Protein AF-A0A7V3VXV2-F1 (afdb_monomer)

Secondary structure (DSSP, 8-state):
-EEEEEEE--HHHHHTT--HHHHHHHHHHHHHHHT-EEEEEEEE-TTS-HHHHHHHHHHHHHHHHHH--S---S--------

pLDDT: mean 71.45, std 15.79, range [32.59, 89.06]

Foldseek 3Di:
DEEEAEFEDEVVVVVVVDDSVVLVVVVVVVCVVVVYHYPYYQYYYNVQDPVSVVVSVVVVVVVCVVPVTPDHPPDPPPPPPD

Nearest PDB structures (foldseek):
  3guv-assembly1_A-2  TM=7.748E-01  e=2.704E-02  Streptococcus pneumoniae SP19-BS75
  3gbv-assembly1_B  TM=5.886E-01  e=6.903E+00  Bacteroides fragilis NCTC 9343
  4pe6-assembly1_A  TM=4.511E-01  e=6.903E+00  Thermobispora bispora DSM 43833

Structure (mmCIF, N/CA/C/O backbone):
data_AF-A0A7V3VXV2-F1
#
_entry.id   AF-A0A7V3VXV2-F1
#
loop_
_atom_site.group_PDB
_atom_site.id
_atom_site.type_symbol
_atom_site.label_atom_id
_atom_site.label_alt_id
_atom_site.label_comp_id
_atom_site.label_asym_id
_atom_site.label_entity_id
_atom_site.label_seq_id
_atom_site.pdbx_PDB_ins_code
_atom_site.Cart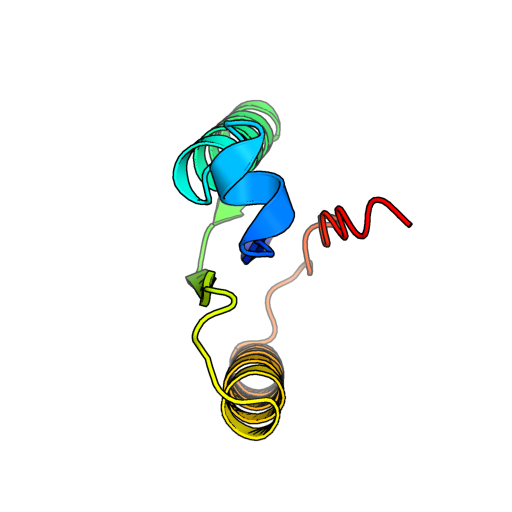n_x
_atom_site.Cartn_y
_atom_site.Cartn_z
_atom_site.occupancy
_atom_site.B_iso_or_equiv
_atom_site.auth_seq_id
_atom_site.auth_comp_id
_atom_site.auth_asym_id
_atom_site.auth_atom_id
_atom_site.pdbx_PDB_model_num
ATOM 1 N N . MET A 1 1 ? -13.815 -4.393 9.467 1.00 77.88 1 MET A N 1
ATOM 2 C CA . MET A 1 1 ? -13.928 -4.217 7.995 1.00 77.88 1 MET A CA 1
ATOM 3 C C . MET A 1 1 ? -12.620 -4.643 7.349 1.00 77.88 1 MET A C 1
ATOM 5 O O . MET A 1 1 ? -11.578 -4.210 7.825 1.00 77.88 1 MET A O 1
ATOM 9 N N . HIS A 1 2 ? -12.648 -5.522 6.344 1.00 79.62 2 HIS A N 1
ATOM 10 C CA . HIS A 1 2 ? -11.435 -6.002 5.662 1.00 79.62 2 HIS A CA 1
ATOM 11 C C . HIS A 1 2 ? -11.128 -5.155 4.435 1.00 79.62 2 HIS A C 1
ATOM 13 O O . HIS A 1 2 ? -12.038 -4.903 3.648 1.00 79.62 2 HIS A O 1
ATOM 19 N N . VAL A 1 3 ? -9.867 -4.744 4.282 1.00 81.75 3 VAL A N 1
ATOM 20 C CA . VAL A 1 3 ? -9.458 -3.741 3.294 1.00 81.75 3 VAL A CA 1
ATOM 21 C C . VAL A 1 3 ? -8.181 -4.123 2.553 1.00 81.75 3 VAL A C 1
ATOM 23 O O . VAL A 1 3 ? -7.306 -4.802 3.087 1.00 81.75 3 VAL A O 1
ATOM 26 N N . VAL A 1 4 ? -8.062 -3.663 1.311 1.00 83.38 4 VAL A N 1
ATOM 27 C CA . VAL A 1 4 ? -6.876 -3.845 0.466 1.00 83.38 4 VAL A CA 1
ATOM 28 C C . VAL A 1 4 ? -6.238 -2.486 0.209 1.00 83.38 4 VAL A C 1
ATOM 30 O O . VAL A 1 4 ? -6.949 -1.523 -0.062 1.00 83.38 4 VAL A O 1
ATOM 33 N N . VAL A 1 5 ? -4.909 -2.415 0.267 1.00 82.38 5 VAL A N 1
ATOM 34 C CA . VAL A 1 5 ? -4.142 -1.199 -0.036 1.00 82.38 5 VAL A CA 1
ATOM 35 C C . VAL A 1 5 ? -3.519 -1.320 -1.423 1.00 82.38 5 VAL A C 1
ATOM 37 O O . VAL A 1 5 ? -2.882 -2.326 -1.731 1.00 82.38 5 VAL A O 1
ATOM 40 N N . TRP A 1 6 ? -3.670 -0.284 -2.245 1.00 82.00 6 TRP A N 1
ATOM 41 C CA . TRP A 1 6 ? -2.995 -0.145 -3.534 1.00 82.00 6 TRP A CA 1
ATOM 42 C C . TRP A 1 6 ? -2.142 1.125 -3.523 1.00 82.00 6 TRP A C 1
ATOM 44 O O . TRP A 1 6 ? -2.679 2.230 -3.489 1.00 82.00 6 TRP A O 1
ATOM 54 N N . ALA A 1 7 ? -0.820 0.969 -3.556 1.00 80.19 7 ALA A N 1
ATOM 55 C CA . ALA A 1 7 ? 0.137 2.069 -3.520 1.00 80.19 7 ALA A CA 1
ATOM 56 C C . ALA A 1 7 ? 0.934 2.139 -4.828 1.00 80.19 7 ALA A C 1
ATOM 58 O O . ALA A 1 7 ? 1.511 1.144 -5.281 1.00 80.19 7 ALA A O 1
ATOM 59 N N . ARG A 1 8 ? 0.998 3.331 -5.430 1.00 77.38 8 ARG A N 1
ATOM 60 C CA . ARG A 1 8 ? 1.789 3.590 -6.640 1.00 77.38 8 ARG A CA 1
ATOM 61 C C . ARG A 1 8 ? 2.485 4.946 -6.560 1.00 77.38 8 ARG A C 1
ATOM 63 O O . ARG A 1 8 ? 1.923 5.902 -6.038 1.00 77.38 8 ARG A O 1
ATOM 70 N N . VAL A 1 9 ? 3.676 5.040 -7.143 1.00 71.25 9 VAL A N 1
ATOM 71 C CA . VAL A 1 9 ? 4.401 6.313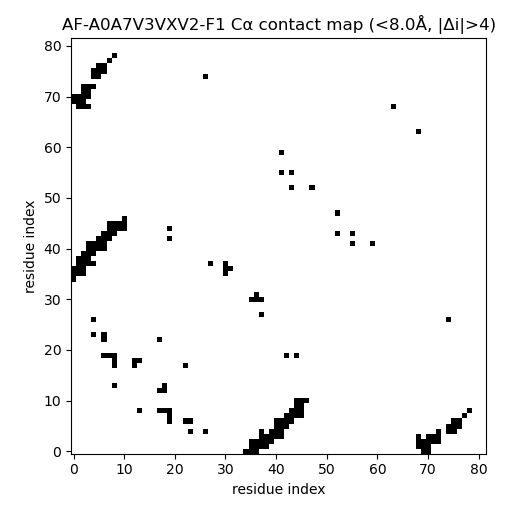 -7.310 1.00 71.25 9 VAL A CA 1
ATOM 72 C C . VAL A 1 9 ? 4.948 6.435 -8.725 1.00 71.25 9 VAL A C 1
ATOM 74 O O . VAL A 1 9 ? 5.321 5.433 -9.344 1.00 71.25 9 VAL A O 1
ATOM 77 N N . SER A 1 10 ? 5.013 7.665 -9.231 1.00 68.31 10 SER A N 1
ATOM 78 C CA . SER A 1 10 ? 5.829 8.022 -10.396 1.00 68.31 10 SER A CA 1
ATOM 79 C C . SER A 1 10 ? 7.261 8.382 -9.959 1.00 68.31 10 SER A C 1
ATOM 81 O O . SER A 1 10 ? 7.481 8.767 -8.811 1.00 68.31 10 SER A O 1
ATOM 83 N N . SER A 1 11 ? 8.258 8.295 -10.844 1.00 65.94 11 SER A N 1
ATOM 84 C CA . SER A 1 11 ? 9.640 8.715 -10.552 1.00 65.94 11 SER A CA 1
ATOM 85 C C . SER A 1 11 ? 9.715 10.204 -10.265 1.00 65.94 11 SER A C 1
ATOM 87 O O . SER A 1 11 ? 10.535 10.623 -9.454 1.00 65.94 11 SER A O 1
ATOM 89 N N . ARG A 1 12 ? 8.834 11.005 -10.879 1.00 63.75 12 ARG A N 1
ATOM 90 C CA . ARG A 1 12 ? 8.696 12.425 -10.553 1.00 63.75 12 ARG A CA 1
ATOM 91 C C . ARG A 1 12 ? 8.372 12.620 -9.069 1.00 63.75 12 ARG A C 1
ATOM 93 O O . ARG A 1 12 ? 9.074 13.365 -8.401 1.00 63.75 12 ARG A O 1
ATOM 100 N N . GLN A 1 13 ? 7.393 11.889 -8.541 1.00 64.56 13 GLN A N 1
ATOM 101 C CA . GLN A 1 13 ? 7.028 11.952 -7.122 1.00 64.56 13 GLN A CA 1
ATOM 102 C C . GLN A 1 13 ? 8.129 11.430 -6.198 1.00 64.56 13 GLN A C 1
ATOM 104 O O . GLN A 1 13 ? 8.359 12.006 -5.139 1.00 64.56 13 GLN A O 1
ATOM 109 N N . GLN A 1 14 ? 8.858 10.389 -6.613 1.00 65.62 14 GLN A N 1
ATOM 110 C CA . GLN A 1 14 ? 10.014 9.911 -5.851 1.00 65.62 14 GLN A CA 1
ATOM 111 C C . GLN A 1 14 ? 11.111 10.982 -5.742 1.00 65.62 14 GLN A C 1
ATOM 113 O O . GLN A 1 14 ? 11.722 11.105 -4.684 1.00 65.62 14 GLN A O 1
ATOM 118 N N . ARG A 1 15 ? 11.333 11.791 -6.793 1.00 60.84 15 ARG A N 1
ATOM 119 C CA . ARG A 1 15 ? 12.251 12.949 -6.740 1.00 60.84 15 ARG A CA 1
ATOM 120 C C . ARG A 1 15 ? 11.736 14.070 -5.840 1.00 60.84 15 ARG A C 1
ATOM 122 O O . ARG A 1 15 ? 12.537 14.728 -5.192 1.00 60.84 15 ARG A O 1
ATOM 129 N N . GLU A 1 16 ? 10.422 14.264 -5.782 1.00 64.56 16 GLU A N 1
ATOM 130 C CA . GLU A 1 16 ? 9.757 15.232 -4.896 1.00 64.56 16 GLU A CA 1
ATOM 131 C C . GLU A 1 16 ? 9.640 14.726 -3.438 1.00 64.56 16 GLU A C 1
ATOM 133 O O . GLU A 1 16 ? 9.032 15.385 -2.600 1.00 64.56 16 GLU A O 1
ATOM 138 N N . GLY A 1 17 ? 10.225 13.565 -3.110 1.00 64.00 17 GLY A N 1
ATOM 139 C CA . GLY A 1 17 ? 10.273 13.020 -1.749 1.00 64.00 17 GLY A CA 1
ATOM 140 C C . GLY A 1 17 ? 9.049 12.197 -1.334 1.00 64.00 17 GLY A C 1
ATOM 141 O O . GLY A 1 17 ? 8.995 11.699 -0.209 1.00 64.00 17 GLY A O 1
ATOM 142 N N . TYR A 1 18 ? 8.083 11.988 -2.231 1.00 65.81 18 TYR A N 1
ATOM 143 C CA . TYR A 1 18 ? 6.955 11.090 -1.993 1.00 65.81 18 TYR A CA 1
ATOM 144 C C . TYR A 1 18 ? 7.380 9.638 -2.241 1.00 65.81 18 TYR A C 1
ATOM 146 O O . TYR A 1 18 ? 7.517 9.186 -3.380 1.00 65.81 18 TYR A O 1
ATOM 154 N N . SER A 1 19 ? 7.582 8.885 -1.158 1.00 72.56 19 SER A N 1
ATOM 155 C CA . SER A 1 19 ? 7.889 7.454 -1.218 1.00 72.56 19 SER A CA 1
ATOM 156 C C . SER A 1 19 ? 6.628 6.591 -1.119 1.00 72.56 19 SER A C 1
ATOM 158 O O . SER A 1 19 ? 5.627 6.972 -0.506 1.00 72.56 19 SER A O 1
ATOM 160 N N . ILE A 1 20 ? 6.691 5.382 -1.690 1.00 74.00 20 ILE A N 1
ATOM 161 C CA . ILE A 1 20 ? 5.660 4.348 -1.493 1.00 74.00 20 ILE A CA 1
ATOM 162 C C . ILE A 1 20 ? 5.462 4.098 0.009 1.00 74.00 20 ILE A C 1
ATOM 164 O O . ILE A 1 20 ? 4.331 3.996 0.476 1.00 74.00 20 ILE A O 1
ATOM 168 N N . ASP A 1 21 ? 6.550 4.089 0.781 1.00 78.75 21 ASP A N 1
ATOM 169 C CA . ASP A 1 21 ? 6.508 3.868 2.226 1.00 78.75 21 ASP A CA 1
ATOM 170 C C . ASP A 1 21 ? 5.701 4.937 2.968 1.00 78.75 21 ASP A C 1
ATOM 172 O O . ASP A 1 21 ? 4.996 4.613 3.923 1.00 78.75 21 ASP A O 1
ATOM 176 N N . ALA A 1 22 ? 5.762 6.201 2.537 1.00 79.25 22 ALA A N 1
ATOM 177 C CA . ALA A 1 22 ? 4.959 7.269 3.126 1.00 79.25 22 ALA A CA 1
ATOM 178 C C . ALA A 1 22 ? 3.456 7.053 2.868 1.00 79.25 22 ALA A C 1
ATOM 180 O O . ALA A 1 22 ? 2.648 7.184 3.790 1.00 79.25 22 ALA A O 1
ATOM 181 N N . GLN A 1 23 ? 3.083 6.639 1.650 1.00 75.50 23 GLN A N 1
ATOM 182 C CA . GLN A 1 23 ? 1.691 6.316 1.309 1.00 75.50 23 GLN A CA 1
ATOM 183 C C .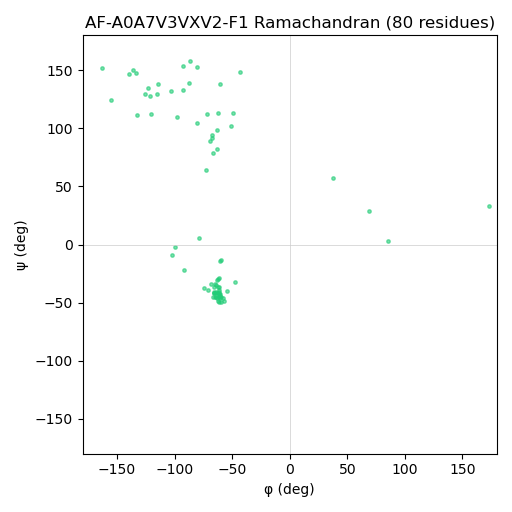 GLN A 1 23 ? 1.167 5.112 2.107 1.00 75.50 23 GLN A C 1
ATOM 185 O O . GLN A 1 23 ? 0.033 5.127 2.597 1.00 75.50 23 GLN A O 1
ATOM 190 N N . LEU A 1 24 ? 1.999 4.079 2.282 1.00 81.69 24 LEU A N 1
ATOM 191 C CA . LEU A 1 24 ? 1.655 2.910 3.092 1.00 81.69 24 LEU A CA 1
ATOM 192 C C . LEU A 1 24 ? 1.466 3.280 4.558 1.00 81.69 24 LEU A C 1
ATOM 194 O O . LEU A 1 24 ? 0.489 2.849 5.162 1.00 81.69 24 LEU A O 1
ATOM 198 N N . ARG A 1 25 ? 2.362 4.090 5.136 1.00 84.31 25 ARG A N 1
ATOM 199 C CA . ARG A 1 25 ? 2.230 4.543 6.529 1.00 84.31 25 ARG A CA 1
ATOM 200 C C . ARG A 1 25 ? 0.919 5.286 6.748 1.00 84.31 25 ARG A C 1
ATOM 202 O O . ARG A 1 25 ? 0.215 4.954 7.693 1.00 84.31 25 ARG A O 1
ATOM 209 N N . GLY A 1 26 ? 0.558 6.213 5.858 1.00 82.88 26 GLY A N 1
ATOM 210 C CA . GLY A 1 26 ? -0.724 6.920 5.940 1.00 82.88 26 GLY A CA 1
ATOM 211 C C . GLY A 1 26 ? -1.926 5.976 5.830 1.00 82.88 26 GLY A C 1
ATOM 212 O O . GLY A 1 26 ? -2.871 6.072 6.612 1.00 82.88 26 GLY A O 1
ATOM 213 N N . SER A 1 27 ? -1.866 5.009 4.912 1.00 81.06 27 SER A N 1
ATOM 214 C CA . SER A 1 27 ? -2.934 4.015 4.726 1.00 81.06 27 SER A CA 1
ATOM 215 C C . SER A 1 27 ? -3.088 3.093 5.940 1.00 81.06 27 SER A C 1
ATOM 217 O O . SER A 1 27 ? -4.207 2.820 6.373 1.00 81.06 27 SER A O 1
ATOM 219 N N . ARG A 1 28 ? -1.969 2.649 6.525 1.00 84.88 28 ARG A N 1
ATOM 220 C CA . ARG A 1 28 ? -1.934 1.823 7.740 1.00 84.88 28 ARG A CA 1
ATOM 221 C C . ARG A 1 28 ? -2.431 2.589 8.955 1.00 84.88 28 ARG A C 1
ATOM 223 O O . ARG A 1 28 ? -3.258 2.065 9.687 1.00 84.88 28 ARG A O 1
ATOM 230 N N . ASP A 1 29 ? -1.987 3.827 9.142 1.00 87.50 29 ASP A N 1
ATOM 231 C CA . ASP A 1 29 ? -2.434 4.687 10.240 1.00 87.50 29 ASP A CA 1
ATOM 232 C C . ASP A 1 29 ? -3.946 4.951 10.168 1.00 87.50 29 ASP A C 1
ATOM 234 O O . ASP A 1 29 ? -4.658 4.786 11.159 1.00 87.50 29 ASP A O 1
ATOM 238 N N . LYS A 1 30 ? -4.473 5.250 8.972 1.00 83.94 30 LYS A N 1
ATOM 239 C CA . LYS A 1 30 ? -5.921 5.382 8.758 1.00 83.94 30 LYS A CA 1
ATOM 240 C C . LYS A 1 30 ? -6.657 4.082 9.080 1.00 83.94 30 LYS A C 1
ATOM 242 O O . LYS A 1 30 ? -7.672 4.123 9.773 1.00 83.94 30 LYS A O 1
ATOM 247 N N . ALA A 1 31 ? -6.159 2.941 8.603 1.00 84.06 31 ALA A N 1
ATOM 248 C CA . ALA A 1 31 ? -6.770 1.643 8.875 1.00 84.06 31 ALA A CA 1
ATOM 249 C C . ALA A 1 31 ? -6.789 1.325 10.379 1.00 84.06 31 ALA A C 1
ATOM 251 O O . ALA A 1 31 ? -7.820 0.912 10.903 1.00 84.06 31 ALA A O 1
ATOM 252 N N . LEU A 1 32 ? -5.695 1.604 11.091 1.00 86.94 32 LEU A N 1
ATOM 253 C CA . LEU A 1 32 ? -5.608 1.440 12.543 1.00 86.94 32 LEU A CA 1
ATOM 254 C C . LEU A 1 32 ? -6.623 2.328 13.273 1.00 86.94 32 LEU A C 1
ATOM 256 O O . LEU A 1 32 ? -7.393 1.829 14.088 1.00 86.94 32 LEU A O 1
ATOM 260 N N . LYS A 1 33 ? -6.685 3.621 12.932 1.00 89.06 33 LYS A N 1
ATOM 261 C CA . LYS A 1 33 ? -7.624 4.585 13.538 1.00 89.06 33 LYS A CA 1
ATOM 262 C C . LYS A 1 33 ? -9.095 4.233 13.314 1.00 89.06 33 LYS A C 1
ATOM 264 O O . LYS A 1 33 ? -9.939 4.593 14.124 1.00 89.06 33 LYS A O 1
ATOM 269 N N . THR A 1 34 ? -9.405 3.552 12.215 1.00 85.50 34 THR A N 1
ATOM 270 C CA . THR A 1 34 ? -10.777 3.192 11.821 1.00 85.50 34 THR A CA 1
ATOM 271 C C . THR A 1 34 ? -11.163 1.752 12.173 1.00 85.50 34 THR A C 1
ATOM 273 O O . THR A 1 34 ? -12.301 1.353 11.929 1.00 85.50 34 THR A O 1
ATOM 276 N N . GLY A 1 35 ? -10.250 0.954 12.740 1.00 86.25 35 GLY A N 1
ATOM 277 C CA . GLY A 1 35 ? -10.501 -0.464 13.030 1.00 86.25 35 GLY A CA 1
ATOM 278 C C . GLY A 1 35 ? -10.620 -1.332 11.769 1.00 86.25 35 GLY A C 1
ATOM 279 O O . GLY A 1 35 ? -11.352 -2.326 11.740 1.00 86.25 35 GLY A O 1
ATOM 280 N N . TRP A 1 36 ? -9.953 -0.941 10.684 1.00 86.69 36 TRP A N 1
ATOM 281 C CA . TRP A 1 36 ? -9.897 -1.715 9.450 1.00 86.69 36 TRP A CA 1
ATOM 282 C C . TRP A 1 36 ? -8.749 -2.725 9.484 1.00 86.69 36 TRP A C 1
ATOM 284 O O . TRP A 1 36 ? -7.628 -2.422 9.887 1.00 86.69 36 TRP A O 1
ATOM 294 N N . HIS A 1 37 ? -9.017 -3.929 8.988 1.00 82.88 37 HIS A N 1
ATOM 295 C CA . HIS A 1 37 ? -8.030 -4.994 8.863 1.00 82.88 37 HIS A CA 1
ATOM 296 C C . HIS A 1 37 ? -7.484 -5.013 7.440 1.00 82.88 37 HIS A C 1
ATOM 298 O O . HIS A 1 37 ? -8.195 -5.393 6.506 1.00 82.88 37 HIS A O 1
ATOM 304 N N . ILE A 1 38 ? -6.224 -4.616 7.266 1.00 85.25 38 ILE A N 1
ATOM 305 C CA . ILE A 1 38 ? -5.548 -4.707 5.970 1.00 85.25 38 ILE A CA 1
ATOM 306 C C . ILE A 1 38 ? -5.265 -6.180 5.677 1.00 85.25 38 ILE A C 1
ATOM 308 O O . ILE A 1 38 ? -4.465 -6.815 6.355 1.00 85.25 38 ILE A O 1
ATOM 312 N N . VAL A 1 39 ? -5.935 -6.727 4.664 1.00 87.25 39 VAL A N 1
ATOM 313 C CA . VAL A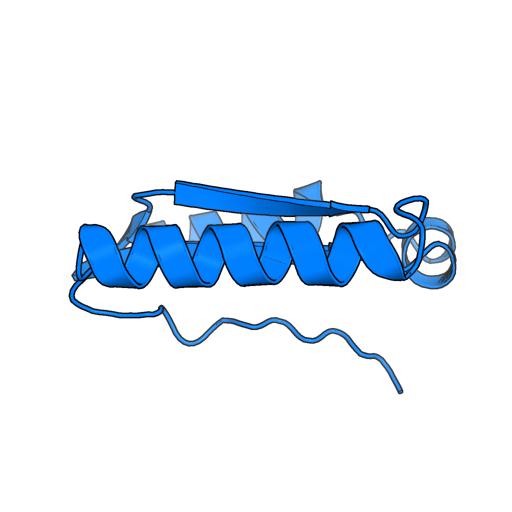 1 39 ? -5.787 -8.132 4.256 1.00 87.25 39 VAL A CA 1
A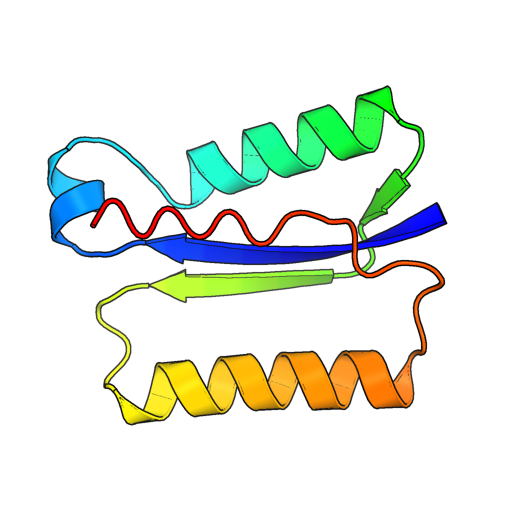TOM 314 C C . VAL A 1 39 ? -4.729 -8.320 3.175 1.00 87.25 39 VAL A C 1
ATOM 316 O O . VAL A 1 39 ? -4.208 -9.424 3.012 1.00 87.25 39 VAL A O 1
ATOM 319 N N . ARG A 1 40 ? -4.405 -7.258 2.424 1.00 85.56 40 ARG A N 1
ATOM 320 C CA . ARG A 1 40 ? -3.320 -7.272 1.439 1.00 85.56 40 ARG A CA 1
ATOM 321 C C . ARG A 1 40 ? -2.883 -5.876 1.019 1.00 85.56 40 ARG A C 1
ATOM 323 O O . ARG A 1 40 ? -3.696 -4.956 0.977 1.00 85.56 40 ARG A O 1
ATOM 330 N N . GLU A 1 41 ? -1.620 -5.762 0.629 1.00 84.31 41 GLU A N 1
ATOM 331 C CA . GLU A 1 41 ? -1.024 -4.550 0.071 1.00 84.31 41 GLU A CA 1
ATOM 332 C C . GLU A 1 41 ? -0.444 -4.858 -1.315 1.00 84.31 41 GLU A C 1
ATOM 334 O O . GLU A 1 41 ? 0.222 -5.876 -1.510 1.00 84.31 41 GLU A O 1
ATOM 339 N N . PHE A 1 42 ? -0.712 -3.988 -2.281 1.00 83.94 42 PHE A N 1
ATOM 340 C CA . PHE A 1 42 ? -0.231 -4.078 -3.654 1.00 83.94 42 PHE A CA 1
ATOM 341 C C . PHE A 1 42 ? 0.571 -2.822 -3.982 1.00 83.94 42 PHE A C 1
ATOM 343 O O . PHE A 1 42 ? 0.101 -1.705 -3.770 1.00 83.94 42 PHE A O 1
ATOM 350 N N . LEU A 1 43 ? 1.789 -3.012 -4.487 1.00 81.38 43 LEU A N 1
ATOM 351 C CA . LEU A 1 43 ? 2.786 -1.953 -4.633 1.00 81.38 43 LEU A CA 1
ATOM 352 C C . LEU A 1 43 ? 3.256 -1.900 -6.084 1.00 81.38 43 LEU A C 1
ATOM 354 O O . LEU A 1 43 ? 3.656 -2.925 -6.640 1.00 81.38 43 LEU A O 1
ATOM 358 N N . VAL A 1 44 ? 3.240 -0.717 -6.697 1.00 76.44 44 VAL A N 1
ATOM 359 C CA . VAL A 1 44 ? 3.722 -0.527 -8.072 1.00 76.44 44 VAL A CA 1
ATOM 360 C C . VAL A 1 44 ? 4.637 0.689 -8.169 1.00 76.44 44 VAL A C 1
ATOM 362 O O . VAL A 1 44 ? 4.196 1.834 -8.075 1.00 76.44 44 VAL A O 1
ATOM 365 N N . ALA A 1 45 ? 5.920 0.435 -8.420 1.00 71.81 45 ALA A N 1
ATOM 366 C CA . ALA A 1 45 ? 6.898 1.470 -8.739 1.00 71.81 45 ALA A CA 1
ATOM 367 C C . ALA A 1 45 ? 6.806 1.893 -10.215 1.00 71.81 45 ALA A C 1
ATOM 369 O O . ALA A 1 45 ? 6.430 1.102 -11.083 1.00 71.81 45 ALA A O 1
ATOM 370 N N . GLU A 1 46 ? 7.183 3.135 -10.532 1.00 63.69 46 GLU A N 1
ATOM 371 C CA . GLU A 1 46 ? 7.112 3.644 -11.906 1.00 63.69 46 GLU A CA 1
ATOM 372 C C . GLU A 1 46 ? 8.005 2.889 -12.895 1.00 63.69 46 GLU A C 1
ATOM 374 O O . GLU A 1 46 ? 7.639 2.770 -14.063 1.00 63.69 46 GLU A O 1
ATOM 379 N N . SER A 1 47 ? 9.128 2.337 -12.423 1.00 61.09 47 SER A N 1
ATOM 380 C CA . SER A 1 47 ? 10.040 1.515 -13.229 1.00 61.09 47 SER A CA 1
ATOM 381 C C . SER A 1 47 ? 9.370 0.261 -13.804 1.00 61.09 47 SER A C 1
ATOM 383 O O . SER A 1 47 ? 9.901 -0.369 -14.722 1.00 61.09 47 SER A O 1
ATOM 385 N N . ALA A 1 48 ? 8.176 -0.091 -13.321 1.00 60.25 48 ALA A N 1
ATOM 386 C CA . ALA A 1 48 ? 7.327 -1.081 -13.949 1.00 60.25 48 ALA A CA 1
ATOM 387 C C . ALA A 1 48 ? 6.923 -0.601 -15.355 1.00 60.25 48 ALA A C 1
ATOM 389 O O . ALA A 1 48 ? 6.160 0.357 -15.517 1.00 60.25 48 ALA A O 1
ATOM 390 N N . LYS A 1 49 ? 7.406 -1.311 -16.389 1.00 64.56 49 LYS A N 1
ATOM 391 C CA . LYS A 1 49 ? 6.994 -1.128 -17.794 1.00 64.56 49 LYS A CA 1
ATOM 392 C C . LYS A 1 49 ? 5.467 -0.974 -17.880 1.00 64.56 49 LYS A C 1
ATOM 394 O O . LYS A 1 49 ? 4.741 -1.599 -17.112 1.00 64.56 49 LYS A O 1
ATOM 399 N N . ARG A 1 50 ? 4.949 -0.204 -18.847 1.00 65.44 50 ARG A N 1
ATOM 400 C CA . ARG A 1 50 ? 3.501 0.093 -18.998 1.00 65.44 50 ARG A CA 1
ATOM 401 C C . ARG A 1 50 ? 2.593 -1.152 -18.906 1.00 65.44 50 ARG A C 1
ATOM 403 O O . ARG A 1 50 ? 1.490 -1.064 -18.373 1.00 65.44 50 ARG A O 1
ATOM 410 N N . GLY A 1 51 ? 3.077 -2.315 -19.355 1.00 67.50 51 GLY A N 1
ATOM 411 C CA . GLY A 1 51 ? 2.402 -3.610 -19.189 1.00 67.50 51 GLY A CA 1
ATOM 412 C C . GLY A 1 51 ? 2.385 -4.152 -17.751 1.00 67.50 51 GLY A C 1
ATOM 413 O O . GLY A 1 51 ? 1.357 -4.647 -17.305 1.00 67.50 51 GLY A O 1
ATOM 414 N N . ALA A 1 52 ? 3.466 -3.998 -16.988 1.00 69.19 52 ALA A N 1
ATOM 415 C CA . ALA A 1 52 ? 3.578 -4.476 -15.610 1.00 69.19 52 ALA A CA 1
ATOM 416 C C . ALA A 1 52 ? 2.603 -3.768 -14.651 1.00 69.19 52 ALA A C 1
ATOM 418 O O . ALA A 1 52 ? 2.040 -4.417 -13.773 1.00 69.19 52 ALA A O 1
ATOM 419 N N . LYS A 1 53 ? 2.306 -2.477 -14.874 1.00 71.06 53 LYS A N 1
ATOM 420 C CA . LYS A 1 53 ? 1.270 -1.753 -14.108 1.00 71.06 53 LYS A CA 1
ATOM 421 C C . LYS A 1 53 ? -0.118 -2.379 -14.297 1.00 71.06 53 LYS A C 1
ATOM 423 O O . LYS A 1 53 ? -0.831 -2.608 -13.324 1.00 71.06 53 LYS A O 1
ATOM 428 N N . ARG A 1 54 ? -0.479 -2.706 -15.546 1.00 77.62 54 ARG A N 1
ATOM 429 C CA . ARG A 1 54 ? -1.751 -3.377 -15.878 1.00 77.62 54 ARG A CA 1
ATOM 430 C C . ARG A 1 54 ? -1.809 -4.794 -15.315 1.00 77.62 54 ARG A C 1
ATOM 432 O O . ARG A 1 54 ? -2.843 -5.193 -14.797 1.00 77.62 54 ARG A O 1
ATOM 439 N N . VAL A 1 55 ? -0.704 -5.537 -15.379 1.00 82.44 55 VAL A N 1
ATOM 440 C CA . VAL A 1 55 ? -0.620 -6.892 -14.813 1.00 82.44 55 VAL A CA 1
ATOM 441 C C . VAL A 1 55 ? -0.828 -6.866 -13.300 1.00 82.44 55 VAL A C 1
ATOM 443 O O . VAL A 1 55 ? -1.669 -7.608 -12.803 1.00 82.44 55 VAL A O 1
ATOM 446 N N . ALA A 1 56 ? -0.134 -5.985 -12.577 1.00 81.56 56 ALA A N 1
ATOM 447 C CA . ALA A 1 56 ? -0.282 -5.854 -11.127 1.00 81.56 56 ALA A CA 1
ATOM 448 C C . ALA A 1 56 ? -1.709 -5.441 -10.727 1.00 81.56 56 A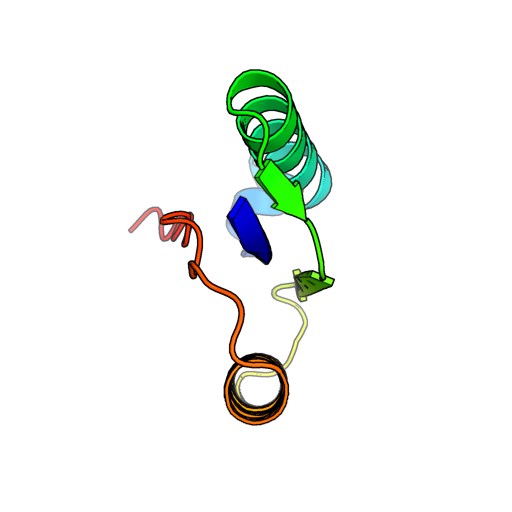LA A C 1
ATOM 450 O O . ALA A 1 56 ? -2.283 -6.000 -9.794 1.00 81.56 56 ALA A O 1
ATOM 451 N N . PHE A 1 57 ? -2.316 -4.519 -11.478 1.00 81.31 57 PHE A N 1
ATOM 452 C CA . PHE A 1 57 ? -3.701 -4.110 -11.250 1.00 81.31 57 PHE A CA 1
ATOM 453 C C . PHE A 1 57 ? -4.690 -5.258 -11.500 1.00 81.31 57 PHE A C 1
ATOM 455 O O . PHE A 1 57 ? -5.554 -5.533 -10.671 1.00 81.31 57 PHE A O 1
ATOM 462 N N . ASN A 1 58 ? -4.523 -6.000 -12.596 1.00 85.88 58 ASN A N 1
ATOM 463 C CA . ASN A 1 58 ? -5.360 -7.162 -12.895 1.00 85.88 58 ASN A CA 1
ATOM 464 C C . ASN A 1 58 ? -5.186 -8.283 -11.858 1.00 85.88 58 ASN A C 1
ATOM 466 O O . ASN A 1 58 ? -6.154 -8.960 -11.521 1.00 85.88 58 ASN A O 1
ATOM 470 N N . GLN A 1 59 ? -3.978 -8.473 -11.318 1.00 85.75 59 GLN A N 1
ATOM 471 C CA . GLN A 1 59 ? -3.735 -9.407 -10.215 1.00 85.75 59 GLN A CA 1
ATOM 472 C C . GLN A 1 59 ? -4.467 -8.981 -8.940 1.00 85.75 59 GLN A C 1
ATOM 474 O O . GLN A 1 59 ? -5.070 -9.830 -8.285 1.00 85.75 59 GLN A O 1
ATOM 479 N N . MET A 1 60 ? -4.465 -7.683 -8.617 1.00 85.56 60 MET A N 1
ATOM 480 C CA . MET A 1 60 ? -5.248 -7.142 -7.507 1.00 85.56 60 MET A CA 1
ATOM 481 C C . MET A 1 60 ? -6.744 -7.407 -7.713 1.00 85.56 60 MET A C 1
ATOM 483 O O . MET A 1 60 ? -7.386 -7.958 -6.822 1.00 85.56 60 MET A O 1
ATOM 487 N N .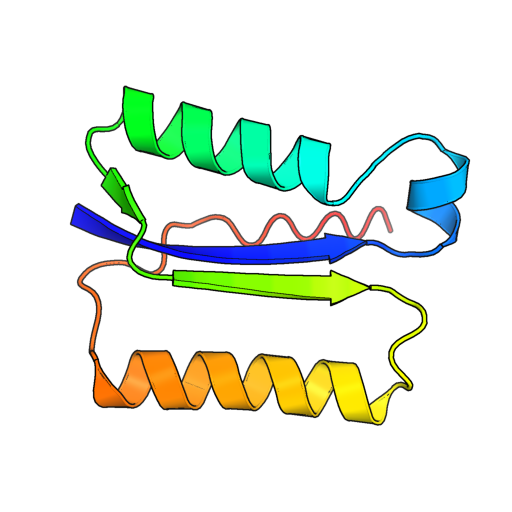 LEU A 1 61 ? -7.291 -7.092 -8.892 1.00 83.44 61 LEU A N 1
ATOM 488 C CA . LEU A 1 61 ? -8.703 -7.339 -9.206 1.00 83.44 61 LEU A CA 1
ATOM 489 C C . LEU A 1 61 ? -9.070 -8.821 -9.108 1.00 83.44 61 LEU A C 1
ATOM 491 O O . LEU A 1 61 ? -10.078 -9.166 -8.496 1.00 83.44 61 LEU A O 1
ATOM 495 N N . LYS A 1 62 ? -8.234 -9.709 -9.658 1.00 86.38 62 LYS A N 1
ATOM 496 C CA . LYS A 1 62 ? -8.442 -11.159 -9.567 1.00 86.38 62 LYS A CA 1
ATOM 497 C C . LYS A 1 62 ? -8.438 -11.630 -8.113 1.00 86.38 62 LYS A C 1
ATOM 499 O O . LYS A 1 62 ? -9.287 -12.422 -7.723 1.00 86.38 62 LYS A O 1
ATOM 504 N N . TRP A 1 63 ? -7.511 -11.119 -7.305 1.00 86.25 63 TRP A N 1
ATOM 505 C CA . TRP A 1 63 ? -7.429 -11.448 -5.885 1.00 86.25 63 TRP A CA 1
ATOM 506 C C . TRP A 1 63 ? -8.678 -10.992 -5.120 1.00 86.25 63 TRP A C 1
ATOM 508 O O . TRP A 1 63 ? -9.249 -11.773 -4.363 1.00 86.25 63 TRP A O 1
ATOM 518 N N . VAL A 1 64 ? -9.138 -9.759 -5.359 1.00 82.69 64 VAL A N 1
ATOM 519 C CA . VAL A 1 64 ? -10.370 -9.216 -4.761 1.00 82.69 64 VAL A CA 1
ATOM 520 C C . VAL A 1 64 ? -11.588 -10.032 -5.197 1.00 82.69 64 VAL A C 1
ATOM 522 O O . VAL A 1 64 ? -12.424 -10.355 -4.360 1.00 82.69 64 VAL A O 1
ATOM 525 N N . GLY A 1 65 ? -11.671 -10.417 -6.472 1.00 80.19 65 GLY A N 1
ATOM 526 C CA . GLY A 1 65 ? -12.756 -11.250 -6.993 1.00 80.19 65 GLY A CA 1
ATOM 527 C C . GLY A 1 65 ? -12.833 -12.626 -6.327 1.00 80.19 65 GLY A C 1
ATOM 528 O O . GLY A 1 65 ? -13.928 -13.088 -6.013 1.00 80.19 65 GLY A O 1
ATOM 529 N N . CYS A 1 66 ? -11.684 -13.252 -6.051 1.00 81.50 66 CYS A N 1
ATOM 530 C CA . CYS A 1 66 ? -11.632 -14.540 -5.357 1.00 81.50 66 CYS A CA 1
ATOM 531 C C . CYS A 1 66 ? -11.926 -14.431 -3.852 1.00 81.50 66 CYS A C 1
ATOM 533 O O . CYS A 1 66 ? -12.572 -15.317 -3.302 1.00 81.50 66 CYS A O 1
ATOM 535 N N . ASN A 1 67 ? -11.463 -13.366 -3.188 1.00 78.44 67 ASN A N 1
ATOM 536 C CA . ASN A 1 67 ? -11.502 -13.262 -1.722 1.00 78.44 67 ASN A CA 1
ATOM 537 C C . ASN A 1 67 ? -12.623 -12.370 -1.169 1.00 78.44 67 ASN A C 1
ATOM 539 O O . ASN A 1 67 ? -12.821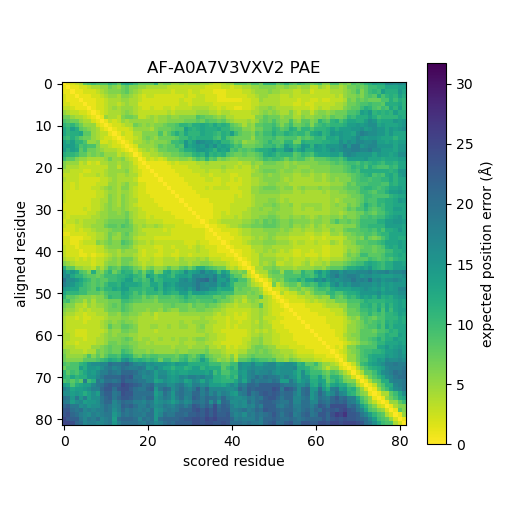 -12.342 0.041 1.00 78.44 67 ASN A O 1
ATOM 543 N N . ARG A 1 68 ? -13.329 -11.632 -2.037 1.00 66.75 68 ARG A N 1
ATOM 544 C CA . ARG A 1 68 ? -14.483 -10.761 -1.745 1.00 66.75 68 ARG A CA 1
ATOM 545 C C . ARG A 1 68 ? -1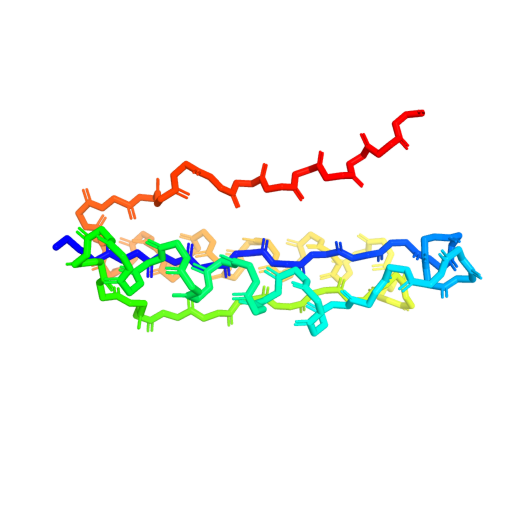4.374 -9.992 -0.407 1.00 66.75 68 ARG A C 1
ATOM 547 O O . ARG A 1 68 ? -15.245 -10.136 0.451 1.00 66.75 68 ARG A O 1
ATOM 554 N N . PRO A 1 69 ? -13.319 -9.178 -0.194 1.00 62.09 69 PRO A N 1
ATOM 555 C CA . PRO A 1 69 ? -13.215 -8.350 1.004 1.00 62.09 69 PRO A CA 1
ATOM 556 C C . PRO A 1 69 ? -14.395 -7.369 1.086 1.00 62.09 69 PRO A C 1
ATOM 558 O O . PRO A 1 69 ? -14.788 -6.772 0.086 1.00 62.09 69 PRO A O 1
ATOM 561 N N . SER A 1 70 ? -14.944 -7.197 2.292 1.00 55.03 70 SER A N 1
ATOM 562 C CA . SER A 1 70 ? -16.150 -6.401 2.580 1.00 55.03 70 SER A CA 1
ATOM 563 C C . SER A 1 70 ? -16.037 -4.916 2.219 1.00 55.03 70 SER A C 1
ATOM 565 O O . SER A 1 70 ? -17.041 -4.216 2.213 1.00 55.03 70 SER A O 1
ATOM 567 N N . ALA A 1 71 ? -14.827 -4.418 1.962 1.00 51.22 71 ALA A N 1
ATOM 568 C CA . ALA A 1 71 ? -14.618 -3.082 1.449 1.00 51.22 71 ALA A CA 1
ATOM 569 C C . ALA A 1 71 ? -13.296 -2.979 0.693 1.00 51.22 71 ALA A C 1
ATOM 571 O O . ALA A 1 71 ? -12.214 -3.214 1.231 1.00 51.22 71 ALA A O 1
ATOM 572 N N . LEU A 1 72 ? -13.372 -2.532 -0.554 1.00 49.06 72 LEU A N 1
ATOM 573 C CA . LEU A 1 72 ? -12.270 -1.798 -1.149 1.00 49.06 72 LEU A CA 1
ATOM 574 C C . LEU A 1 72 ? -12.218 -0.488 -0.367 1.00 49.06 72 LEU A C 1
ATOM 576 O O . LEU A 1 72 ? -13.021 0.397 -0.640 1.00 49.06 72 LEU A O 1
ATOM 580 N N . ALA A 1 73 ? -11.389 -0.413 0.682 1.00 44.00 73 ALA A N 1
ATOM 581 C CA . ALA A 1 73 ? -11.194 0.837 1.401 1.00 44.00 73 ALA A CA 1
ATOM 582 C C . ALA A 1 73 ? -10.904 1.916 0.374 1.00 44.00 73 ALA A C 1
ATOM 584 O O . ALA A 1 73 ? -9.893 1.869 -0.327 1.00 44.00 73 ALA A O 1
ATOM 585 N N . GLU A 1 74 ? -11.849 2.840 0.279 1.00 35.31 74 GLU A N 1
ATOM 586 C CA . GLU A 1 74 ? -11.768 4.043 -0.516 1.00 35.31 74 GLU A CA 1
ATOM 587 C C . GLU A 1 74 ? -10.459 4.747 -0.172 1.00 35.31 74 GLU A C 1
ATOM 589 O O . GLU A 1 74 ? -10.243 5.308 0.909 1.00 35.31 74 GLU A O 1
ATOM 594 N N . GLY A 1 75 ? -9.530 4.560 -1.092 1.00 37.41 75 GLY A N 1
ATOM 595 C CA . GLY A 1 75 ? -8.118 4.761 -0.864 1.00 37.41 75 GLY A CA 1
ATOM 596 C C . GLY A 1 75 ? -7.319 4.296 -2.066 1.00 37.41 75 GLY A C 1
ATOM 597 O O . GLY A 1 75 ? -6.191 3.844 -1.917 1.00 37.41 75 GLY A O 1
ATOM 598 N N . VAL A 1 76 ? -7.868 4.444 -3.276 1.00 36.00 76 VAL A N 1
ATOM 599 C CA . VAL A 1 76 ? -6.983 4.780 -4.384 1.00 36.00 76 VAL A CA 1
ATOM 600 C C . VAL A 1 76 ? -6.539 6.207 -4.081 1.00 36.00 76 VAL A C 1
ATOM 602 O O . VAL A 1 76 ? -7.176 7.164 -4.511 1.00 36.00 76 VAL A O 1
ATOM 605 N N . TYR A 1 77 ? -5.451 6.369 -3.326 1.00 38.69 77 TYR A N 1
ATOM 606 C CA . TYR A 1 77 ? -4.641 7.566 -3.502 1.00 38.69 77 TYR A CA 1
ATOM 607 C C . TYR A 1 77 ? -4.033 7.436 -4.902 1.00 38.69 77 TYR A C 1
ATOM 609 O O . TYR A 1 77 ? -2.887 7.044 -5.103 1.00 38.69 77 TYR A O 1
ATOM 617 N N . LEU A 1 78 ? -4.846 7.748 -5.914 1.00 35.59 78 LEU A N 1
ATOM 618 C CA . LEU A 1 78 ? -4.359 8.383 -7.116 1.00 35.59 78 LEU A CA 1
ATOM 619 C C . LEU A 1 78 ? -3.845 9.728 -6.606 1.00 35.59 78 LEU A C 1
ATOM 621 O O . LEU A 1 78 ? -4.495 10.748 -6.763 1.00 35.59 78 LEU A O 1
ATOM 625 N N . THR A 1 79 ? -2.628 9.762 -6.072 1.00 38.56 79 THR A N 1
ATOM 626 C CA . THR A 1 79 ? -1.771 10.874 -6.453 1.00 38.56 79 THR A CA 1
ATOM 627 C C . THR A 1 79 ? -1.347 10.604 -7.901 1.00 38.56 79 THR A C 1
ATOM 629 O O . THR A 1 79 ? -0.183 10.405 -8.223 1.00 38.56 79 THR A O 1
ATOM 632 N N . GLU A 1 80 ? -2.310 10.591 -8.829 1.00 37.88 80 GLU A N 1
ATOM 633 C CA . GLU A 1 80 ? -2.074 11.431 -9.992 1.00 37.88 80 GLU A CA 1
ATOM 634 C C . GLU A 1 80 ? -2.154 12.838 -9.416 1.00 37.88 80 GLU A C 1
ATOM 636 O O . GLU A 1 80 ? -3.224 13.411 -9.259 1.00 37.88 80 GLU A O 1
ATOM 641 N N . VAL A 1 81 ? -0.998 13.360 -9.007 1.00 32.59 81 VAL A N 1
ATOM 642 C CA . VAL A 1 81 ? -0.808 14.784 -9.230 1.00 32.59 81 VAL A CA 1
ATOM 643 C C . VAL A 1 81 ? -0.832 14.866 -10.753 1.00 32.59 81 VAL A C 1
ATOM 645 O O . VAL A 1 81 ? 0.113 14.406 -11.400 1.00 32.59 81 VAL A O 1
ATOM 648 N N . MET A 1 82 ? -1.989 15.234 -11.308 1.00 34.47 82 MET A N 1
ATOM 649 C CA . MET A 1 82 ? -2.004 15.820 -12.644 1.00 34.47 82 MET A CA 1
ATOM 650 C C . MET A 1 82 ? -1.090 17.041 -12.626 1.00 34.47 82 MET A C 1
ATOM 652 O O . MET A 1 82 ? -1.120 17.764 -11.603 1.00 34.47 82 MET A O 1
#

Mean predicted aligned error: 8.12 Å

Solvent-accessible surface area (backbone atoms only — not comparable to full-atom values): 4825 Å² total; per-residue (Å²): 93,38,24,53,46,55,46,60,41,48,64,71,42,47,74,73,68,50,45,62,65,58,55,48,52,54,52,49,51,53,26,60,77,69,62,39,42,76,78,46,79,45,82,46,61,50,89,46,52,80,64,51,54,53,50,54,51,51,49,50,52,52,50,44,68,75,64,61,57,85,32,78,48,92,51,79,62,68,74,66,76,123

Radius of gyration: 13.04 Å; Cα contacts (8 Å, |Δi|>4): 92; chains: 1; bounding box: 28×30×33 Å

Sequence (82 aa):
MHVVVWARVSSRQQREGYSIDAQLRGSRDKALKTGWHIVREFLVAESAKRGAKRVAFNQMLKWVGCNRPSALAEGVYLTEVM